Protein AF-A0A5K1DC24-F1 (afdb_monomer)

Nearest PDB structures (foldseek):
  2i44-assembly2_B  TM=8.854E-01  e=3.084E-02  Toxoplasma gondii

Structure (mmCIF, N/CA/C/O backbone):
data_AF-A0A5K1DC24-F1
#
_entry.id   AF-A0A5K1DC24-F1
#
loop_
_atom_site.group_PDB
_atom_site.id
_atom_site.type_symbol
_atom_site.label_atom_id
_atom_site.label_alt_id
_atom_site.label_comp_id
_atom_site.label_asym_id
_atom_site.label_entity_id
_atom_site.label_seq_id
_atom_site.pdbx_PDB_ins_code
_atom_site.Cartn_x
_atom_site.Cartn_y
_atom_site.Cartn_z
_atom_site.occupancy
_atom_site.B_iso_or_equiv
_atom_site.auth_seq_id
_atom_site.auth_comp_id
_atom_site.auth_asym_id
_atom_site.auth_atom_id
_atom_site.pdbx_PDB_model_num
ATOM 1 N N . GLU A 1 1 ? 3.471 -7.390 -0.343 1.00 80.06 1 GLU A N 1
ATOM 2 C CA . GLU A 1 1 ? 3.520 -6.406 -1.454 1.00 80.06 1 GLU A CA 1
ATOM 3 C C . GLU A 1 1 ? 4.620 -6.685 -2.489 1.00 80.06 1 GLU A C 1
ATOM 5 O O . GLU A 1 1 ? 4.276 -6.883 -3.647 1.00 80.06 1 GLU A O 1
ATOM 10 N N . ALA A 1 2 ? 5.908 -6.756 -2.115 1.00 76.06 2 ALA A N 1
ATOM 11 C CA . ALA A 1 2 ? 7.031 -6.859 -3.068 1.00 76.06 2 ALA A CA 1
ATOM 12 C C . ALA A 1 2 ? 7.004 -8.087 -4.004 1.00 76.06 2 ALA A C 1
ATOM 14 O O . ALA A 1 2 ? 7.360 -7.972 -5.175 1.00 76.06 2 ALA A O 1
ATOM 15 N N . GLU A 1 3 ? 6.562 -9.253 -3.526 1.00 80.94 3 GLU A N 1
ATOM 16 C CA . GLU A 1 3 ? 6.438 -10.459 -4.362 1.00 80.94 3 GLU A CA 1
ATOM 17 C C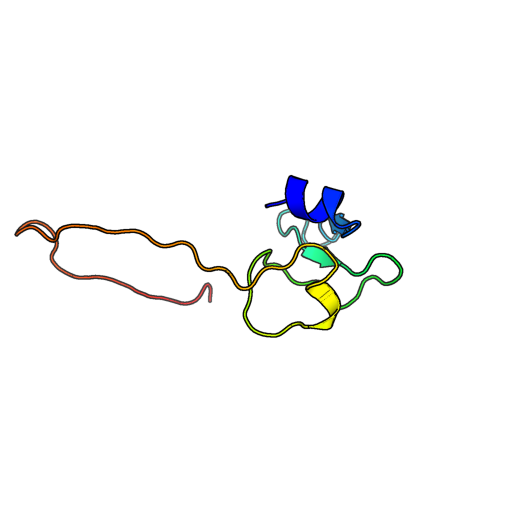 . GLU A 1 3 ? 5.424 -10.280 -5.497 1.00 80.94 3 GLU A C 1
ATOM 19 O O . GLU A 1 3 ? 5.721 -10.623 -6.640 1.00 80.94 3 GLU A O 1
ATOM 24 N N . ARG A 1 4 ? 4.266 -9.668 -5.208 1.00 84.44 4 ARG A N 1
ATOM 25 C CA . ARG A 1 4 ? 3.241 -9.359 -6.216 1.00 84.44 4 ARG A CA 1
ATOM 26 C C . ARG A 1 4 ? 3.798 -8.431 -7.289 1.00 84.44 4 ARG A C 1
ATOM 28 O O . ARG A 1 4 ? 3.610 -8.675 -8.473 1.00 84.44 4 ARG A O 1
ATOM 35 N N . ILE A 1 5 ? 4.518 -7.392 -6.871 1.00 81.31 5 ILE A N 1
ATOM 36 C CA . ILE A 1 5 ? 5.117 -6.418 -7.789 1.00 81.31 5 ILE A CA 1
ATOM 37 C C . ILE A 1 5 ? 6.116 -7.110 -8.725 1.00 81.31 5 ILE A C 1
ATOM 39 O O . ILE A 1 5 ? 6.038 -6.935 -9.939 1.00 81.31 5 ILE A O 1
ATOM 43 N N . LYS A 1 6 ? 6.979 -7.985 -8.189 1.00 80.31 6 LYS A N 1
ATOM 44 C CA . LYS A 1 6 ? 7.917 -8.782 -8.997 1.00 80.31 6 LYS A CA 1
ATOM 45 C C . LYS A 1 6 ? 7.203 -9.720 -9.979 1.00 80.31 6 LYS A C 1
ATOM 47 O O . LYS A 1 6 ? 7.631 -9.829 -11.125 1.00 80.31 6 LYS A O 1
ATOM 52 N N . GLN A 1 7 ? 6.111 -10.370 -9.568 1.00 81.25 7 GLN A N 1
ATOM 53 C CA . GLN A 1 7 ? 5.302 -11.223 -10.454 1.00 81.25 7 GLN A CA 1
ATOM 54 C C . GLN A 1 7 ? 4.652 -10.430 -11.598 1.00 81.25 7 GLN A C 1
ATOM 56 O O . GLN A 1 7 ? 4.575 -10.924 -12.721 1.00 81.25 7 GLN A O 1
ATOM 61 N N . CYS A 1 8 ? 4.258 -9.181 -11.342 1.00 79.69 8 CYS A N 1
ATOM 62 C CA . CYS A 1 8 ? 3.713 -8.255 -12.337 1.00 79.69 8 CYS A CA 1
ATOM 63 C C . CYS A 1 8 ? 4.790 -7.509 -13.148 1.00 79.69 8 CYS A C 1
ATOM 65 O O . CYS A 1 8 ? 4.482 -6.519 -13.800 1.00 79.69 8 CYS A O 1
ATOM 67 N N . ARG A 1 9 ? 6.056 -7.958 -13.126 1.00 79.38 9 ARG A N 1
ATOM 68 C CA . ARG A 1 9 ? 7.195 -7.311 -13.817 1.00 79.38 9 ARG A CA 1
ATOM 69 C C . ARG A 1 9 ? 7.480 -5.869 -13.370 1.00 79.38 9 ARG A C 1
ATOM 71 O O . ARG A 1 9 ? 8.191 -5.147 -14.064 1.00 79.38 9 ARG A O 1
ATOM 78 N N . GLY A 1 10 ? 6.960 -5.450 -12.220 1.00 80.19 10 GLY A N 1
ATOM 79 C CA . GLY A 1 10 ? 7.295 -4.168 -11.613 1.00 80.19 10 GLY A CA 1
ATOM 80 C C . GLY A 1 10 ? 8.666 -4.198 -10.940 1.00 80.19 10 GLY A C 1
ATOM 81 O O . GLY A 1 10 ? 9.148 -5.246 -10.496 1.00 80.19 10 GLY A O 1
ATOM 82 N N . ARG A 1 11 ? 9.300 -3.027 -10.845 1.00 82.81 11 ARG A N 1
ATOM 83 C CA . ARG A 1 11 ? 10.602 -2.851 -10.192 1.00 82.81 11 ARG A CA 1
ATOM 84 C C . ARG A 1 11 ? 10.411 -2.209 -8.823 1.00 82.81 11 ARG A C 1
ATOM 86 O O . ARG A 1 11 ? 9.680 -1.233 -8.695 1.00 82.81 11 ARG A O 1
ATOM 93 N N . VAL A 1 12 ? 11.085 -2.754 -7.808 1.00 84.31 12 VAL A N 1
ATOM 94 C CA . VAL A 1 12 ? 11.087 -2.207 -6.443 1.00 84.31 12 VAL A CA 1
ATOM 95 C C . VAL A 1 12 ? 12.521 -2.060 -5.973 1.00 84.31 12 VAL A C 1
ATOM 97 O O . VAL A 1 12 ? 13.221 -3.064 -5.846 1.00 84.31 12 VAL A O 1
ATOM 100 N N . PHE A 1 13 ? 12.948 -0.826 -5.728 1.00 85.12 13 PHE A N 1
ATOM 101 C CA . PHE A 1 13 ? 14.247 -0.521 -5.131 1.00 85.12 13 PHE A CA 1
ATOM 102 C C . PHE A 1 13 ? 14.230 0.872 -4.493 1.00 85.12 13 PHE A C 1
ATOM 104 O O . PHE A 1 13 ? 13.365 1.697 -4.807 1.00 85.12 13 PHE A O 1
ATOM 111 N N . ALA A 1 14 ? 15.169 1.094 -3.580 1.00 86.12 14 ALA A N 1
ATOM 112 C CA . ALA A 1 14 ? 15.395 2.368 -2.915 1.00 86.12 14 ALA A CA 1
ATOM 113 C C . ALA A 1 14 ? 16.422 3.214 -3.682 1.00 86.12 14 ALA A C 1
ATOM 115 O O . ALA A 1 14 ? 17.280 2.666 -4.378 1.00 86.12 14 ALA A O 1
ATOM 116 N N . LEU A 1 15 ? 16.325 4.540 -3.576 1.00 84.19 15 LEU A N 1
ATOM 117 C CA . LEU A 1 15 ? 17.353 5.442 -4.104 1.00 84.19 15 LEU A CA 1
ATOM 118 C C . LEU A 1 15 ? 18.593 5.372 -3.205 1.00 84.19 15 LEU A C 1
ATOM 120 O O . LEU A 1 15 ? 18.469 5.136 -2.008 1.00 84.19 15 LEU A O 1
ATOM 124 N N . GLU A 1 16 ? 19.782 5.612 -3.761 1.00 83.44 16 GLU A N 1
ATOM 125 C CA . GLU A 1 16 ? 21.025 5.624 -2.967 1.00 83.44 16 GLU A CA 1
ATOM 126 C C . GLU A 1 16 ? 20.999 6.692 -1.861 1.00 83.44 16 GLU A C 1
ATOM 128 O O . GLU A 1 16 ? 21.553 6.481 -0.786 1.00 83.44 16 GLU A O 1
ATOM 133 N N . GLU A 1 17 ? 20.308 7.809 -2.105 1.00 83.25 17 GLU A N 1
ATOM 134 C CA . GLU A 1 17 ? 20.128 8.903 -1.142 1.00 83.25 17 GLU A CA 1
ATOM 135 C C . GLU A 1 17 ? 19.090 8.580 -0.049 1.00 83.25 17 GLU A C 1
ATOM 137 O O . GLU A 1 17 ? 19.153 9.143 1.042 1.0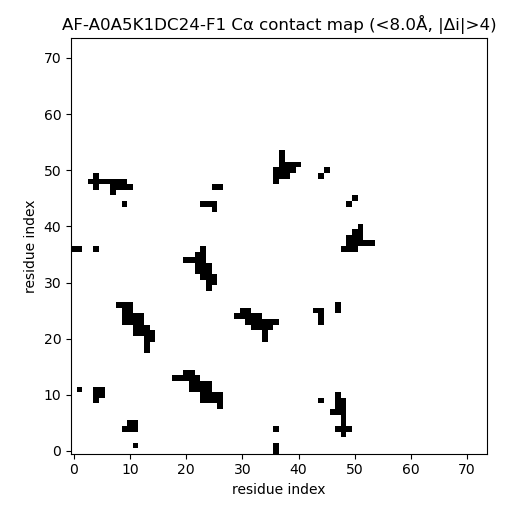0 83.25 17 GLU A O 1
ATOM 142 N N . GLU A 1 18 ? 18.161 7.651 -0.311 1.00 82.56 18 GLU A N 1
ATOM 143 C CA . GLU A 1 18 ? 17.075 7.253 0.600 1.00 82.56 18 GLU A CA 1
ATOM 144 C C . GLU A 1 18 ? 1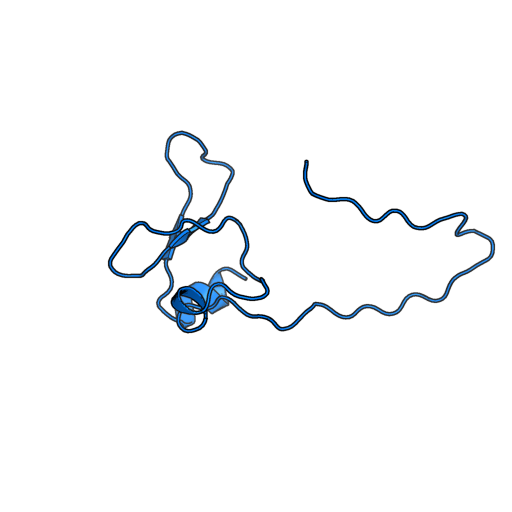6.947 5.718 0.671 1.00 82.56 18 GLU A C 1
ATOM 146 O O . GLU A 1 18 ? 15.956 5.153 0.193 1.00 82.56 18 GLU A O 1
ATOM 151 N N . PRO A 1 19 ? 17.926 5.009 1.264 1.00 82.50 19 PRO A N 1
ATOM 152 C CA . PRO A 1 19 ? 17.991 3.544 1.226 1.00 82.50 19 PRO A CA 1
ATOM 153 C C . PRO A 1 19 ? 16.830 2.853 1.959 1.00 82.50 19 PRO A C 1
ATOM 155 O O . PRO A 1 19 ? 16.503 1.703 1.660 1.00 82.50 19 PRO A O 1
ATOM 158 N N . ASP A 1 20 ? 16.177 3.551 2.889 1.00 83.62 20 ASP A N 1
ATOM 159 C CA . ASP A 1 20 ? 15.058 3.014 3.666 1.00 83.62 20 ASP A CA 1
ATOM 160 C C . ASP A 1 20 ? 13.726 3.047 2.891 1.00 83.62 20 ASP A C 1
ATOM 162 O O . ASP A 1 20 ? 12.802 2.282 3.190 1.00 83.62 20 ASP A O 1
ATOM 166 N N . VAL A 1 21 ? 13.614 3.884 1.850 1.00 84.38 21 VAL A N 1
ATOM 167 C CA . VAL A 1 21 ? 12.356 4.111 1.126 1.00 84.38 21 VAL A CA 1
ATOM 168 C C . VAL A 1 21 ? 12.321 3.289 -0.156 1.00 84.38 21 VAL A C 1
ATOM 170 O O . VAL A 1 21 ? 12.867 3.659 -1.195 1.00 84.38 21 VAL A O 1
ATOM 173 N N . HIS A 1 22 ? 11.610 2.165 -0.106 1.00 84.44 22 HIS A N 1
ATOM 174 C CA . HIS A 1 22 ? 11.401 1.320 -1.277 1.00 84.44 22 HIS A CA 1
ATOM 175 C C . HIS A 1 22 ? 10.305 1.901 -2.167 1.00 84.44 22 HIS A C 1
ATOM 177 O O . HIS A 1 22 ? 9.159 2.055 -1.745 1.00 84.44 22 HIS A O 1
ATOM 183 N N . ARG A 1 23 ? 10.652 2.180 -3.424 1.00 86.12 23 ARG A N 1
ATOM 184 C CA . ARG A 1 23 ? 9.744 2.782 -4.402 1.00 86.12 23 ARG A CA 1
ATOM 185 C C . ARG A 1 23 ? 9.421 1.802 -5.521 1.00 86.12 23 ARG A C 1
ATOM 187 O O . ARG A 1 23 ? 10.236 0.944 -5.862 1.00 86.12 23 ARG A O 1
ATOM 194 N N . LEU A 1 24 ? 8.218 1.930 -6.070 1.00 85.44 24 LEU A N 1
ATOM 195 C CA . LEU A 1 24 ? 7.741 1.210 -7.240 1.00 85.44 24 LEU A CA 1
ATOM 196 C C . LEU A 1 24 ? 8.034 2.039 -8.492 1.00 85.44 24 LEU A C 1
ATOM 198 O O . LEU A 1 24 ? 7.692 3.223 -8.574 1.00 85.44 24 LEU A O 1
ATOM 202 N N . TRP A 1 25 ? 8.665 1.391 -9.462 1.00 84.62 25 TRP A N 1
ATOM 203 C CA . TRP A 1 25 ? 9.136 2.001 -10.699 1.00 84.62 25 TRP A CA 1
ATOM 204 C C . TRP A 1 25 ? 8.558 1.276 -11.911 1.00 84.62 25 TRP A C 1
ATOM 206 O O . TRP A 1 25 ? 8.260 0.075 -11.840 1.00 84.62 25 TRP A O 1
ATOM 216 N N . LEU A 1 26 ? 8.437 1.996 -13.030 1.00 81.38 26 LEU A N 1
ATOM 217 C CA . LEU A 1 26 ? 8.164 1.378 -14.322 1.00 81.38 26 LEU A CA 1
ATOM 218 C C . LEU A 1 26 ? 9.301 0.406 -14.700 1.00 81.38 26 LEU A C 1
ATOM 220 O O . LEU A 1 26 ? 10.434 0.547 -14.228 1.00 81.38 26 LEU A O 1
ATOM 224 N N . PRO A 1 27 ? 9.026 -0.603 -15.545 1.00 76.25 27 PRO A N 1
ATOM 225 C CA . PRO A 1 27 ? 10.051 -1.552 -15.973 1.00 76.25 27 PRO A CA 1
ATOM 226 C C . PRO A 1 27 ?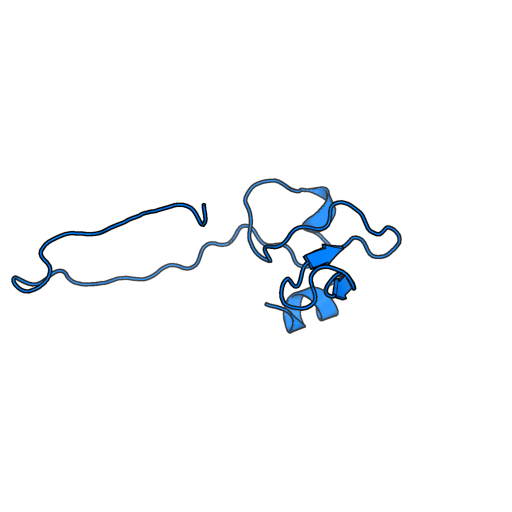 11.215 -0.853 -16.681 1.00 76.25 27 PRO A C 1
ATOM 228 O O . PRO A 1 27 ? 12.376 -1.086 -16.338 1.00 76.25 27 PRO A O 1
ATOM 231 N N . ASP A 1 28 ? 10.880 0.051 -17.603 1.00 79.62 28 ASP A N 1
ATOM 232 C CA . ASP A 1 28 ? 11.830 0.678 -18.525 1.00 79.62 28 ASP A CA 1
ATOM 233 C C . ASP A 1 28 ? 12.317 2.055 -18.050 1.00 79.62 28 ASP A C 1
ATOM 235 O O . ASP A 1 28 ? 13.377 2.514 -18.468 1.00 79.62 28 ASP A O 1
ATOM 239 N N . GLU A 1 29 ? 11.590 2.698 -17.133 1.00 76.94 29 GLU A N 1
ATOM 240 C CA . GLU A 1 29 ? 11.900 4.046 -16.654 1.00 76.94 29 GLU A CA 1
ATOM 241 C C . GLU A 1 29 ? 11.885 4.131 -15.126 1.00 76.94 29 GLU A C 1
ATOM 243 O O . GLU A 1 29 ? 11.028 3.569 -14.445 1.00 76.94 29 GLU A O 1
ATOM 248 N N . ASN A 1 30 ? 12.808 4.915 -14.567 1.00 78.75 30 ASN A N 1
ATOM 249 C CA . ASN A 1 30 ? 12.813 5.250 -13.142 1.00 78.75 30 ASN A CA 1
ATOM 250 C C . ASN A 1 30 ? 11.832 6.412 -12.869 1.00 78.75 30 ASN A C 1
ATOM 252 O O . ASN A 1 30 ? 12.201 7.446 -12.323 1.00 78.75 30 ASN A O 1
ATOM 256 N N . CYS A 1 31 ? 10.578 6.241 -13.286 1.00 73.06 31 CYS A N 1
ATOM 257 C CA . CYS A 1 31 ? 9.463 7.168 -13.097 1.00 73.06 31 CYS A CA 1
ATOM 258 C C . CYS A 1 31 ? 8.192 6.340 -12.819 1.00 73.06 31 CYS A C 1
ATOM 260 O O . CYS A 1 31 ? 8.086 5.229 -13.345 1.00 73.06 31 CYS A O 1
ATOM 262 N N . PRO A 1 32 ? 7.232 6.789 -11.985 1.00 78.25 32 PRO A N 1
ATOM 263 C CA . PRO A 1 32 ? 7.235 7.989 -11.139 1.00 78.25 32 PRO A CA 1
ATOM 264 C C . PRO A 1 32 ? 7.955 7.826 -9.787 1.00 78.25 32 PRO A C 1
ATOM 266 O O . PRO A 1 32 ? 8.255 8.829 -9.152 1.00 78.25 32 PRO A O 1
ATOM 269 N N . GLY A 1 33 ? 8.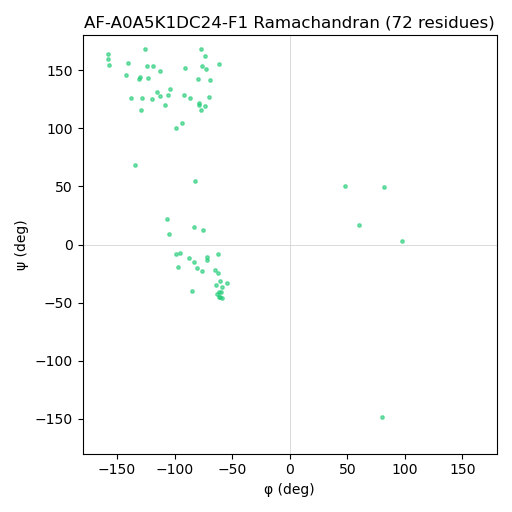255 6.601 -9.337 1.00 82.00 33 GLY A N 1
ATOM 270 C CA . GLY A 1 33 ? 8.925 6.375 -8.045 1.00 82.00 33 GLY A CA 1
ATOM 271 C C . GLY A 1 33 ? 7.987 6.409 -6.844 1.00 82.00 33 GLY A C 1
ATOM 272 O O . GLY A 1 33 ? 8.248 7.087 -5.846 1.00 82.00 33 GLY A O 1
ATOM 273 N N . LEU A 1 34 ? 6.888 5.660 -6.937 1.00 84.38 34 LEU A N 1
ATOM 274 C CA . LEU A 1 34 ? 5.835 5.650 -5.927 1.00 84.38 34 LEU A CA 1
ATOM 275 C C . LEU A 1 34 ? 6.288 4.887 -4.674 1.00 84.38 34 LEU A C 1
ATOM 277 O O . LEU A 1 34 ? 6.543 3.689 -4.735 1.00 84.38 34 LEU A O 1
ATOM 281 N N . ALA A 1 35 ? 6.333 5.550 -3.518 1.00 85.56 35 ALA A N 1
ATOM 282 C CA . ALA A 1 35 ? 6.714 4.941 -2.233 1.00 85.56 35 ALA A CA 1
ATOM 283 C C . ALA A 1 35 ? 5.614 4.051 -1.606 1.00 85.56 35 ALA A C 1
ATOM 285 O O . ALA 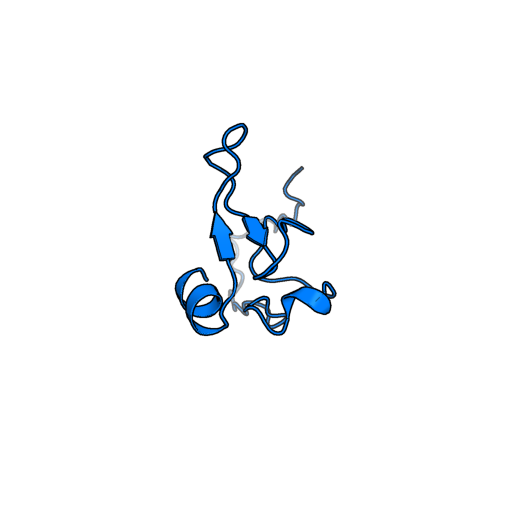A 1 35 ? 5.691 3.668 -0.442 1.00 85.56 35 ALA A O 1
ATOM 286 N N . MET A 1 36 ? 4.570 3.715 -2.370 1.00 84.12 36 MET A N 1
ATOM 287 C CA . MET A 1 36 ? 3.434 2.905 -1.935 1.00 84.12 36 MET A CA 1
ATOM 288 C C . MET A 1 36 ? 3.161 1.777 -2.933 1.00 84.12 36 MET A C 1
ATOM 290 O O . MET A 1 36 ? 3.269 1.945 -4.144 1.00 84.12 36 MET A O 1
ATOM 294 N N . ALA A 1 37 ? 2.744 0.618 -2.421 1.00 83.94 37 ALA A N 1
ATOM 295 C CA . ALA A 1 37 ? 2.352 -0.534 -3.240 1.00 83.94 37 ALA A CA 1
ATOM 296 C C . ALA A 1 37 ? 0.838 -0.620 -3.499 1.00 83.94 37 ALA A C 1
ATOM 298 O O . ALA A 1 37 ? 0.381 -1.477 -4.267 1.00 83.94 37 ALA A O 1
ATOM 299 N N . ARG A 1 38 ? 0.053 0.244 -2.842 1.00 86.81 38 ARG A N 1
ATOM 300 C CA . ARG A 1 38 ? -1.399 0.354 -3.001 1.00 86.81 38 ARG A CA 1
ATOM 301 C C . ARG A 1 38 ? -1.793 1.825 -3.036 1.00 86.81 38 ARG A C 1
ATOM 303 O O . ARG A 1 38 ? -1.444 2.559 -2.120 1.00 86.81 38 ARG A O 1
ATOM 310 N N . ALA A 1 39 ? -2.519 2.231 -4.072 1.00 85.88 39 ALA A N 1
ATOM 311 C CA . ALA A 1 39 ? -3.003 3.598 -4.233 1.00 85.88 39 ALA A CA 1
ATOM 312 C C . ALA A 1 39 ? -4.231 3.641 -5.154 1.00 85.88 39 ALA A C 1
ATOM 314 O O . ALA A 1 39 ? -4.434 2.770 -6.016 1.00 85.88 39 ALA A O 1
ATOM 315 N N . PHE A 1 40 ? -5.060 4.668 -4.975 1.00 83.62 40 PHE A N 1
ATOM 316 C CA . PHE A 1 40 ? -6.042 5.068 -5.980 1.00 83.62 40 PHE A CA 1
ATOM 317 C C . PHE A 1 40 ? -5.340 5.898 -7.060 1.00 83.62 40 PHE A C 1
ATOM 319 O O . PHE A 1 40 ? -4.463 6.691 -6.744 1.00 83.62 40 PHE A O 1
ATOM 326 N N . GLY A 1 41 ? -5.726 5.732 -8.326 1.00 80.12 41 GLY A N 1
ATOM 327 C CA . GLY A 1 41 ? -5.022 6.380 -9.436 1.00 80.12 41 GLY A CA 1
ATOM 328 C C . GLY A 1 41 ? -3.738 5.646 -9.832 1.00 80.12 41 GLY A C 1
ATOM 329 O O . GLY A 1 41 ? -3.706 4.416 -9.769 1.00 80.12 41 GLY A O 1
ATOM 330 N N . ASP A 1 42 ? -2.733 6.396 -10.300 1.00 80.06 42 ASP A N 1
ATOM 331 C CA . ASP A 1 42 ? -1.451 5.885 -10.816 1.00 80.06 42 ASP A CA 1
ATOM 332 C C . ASP A 1 42 ? -1.628 4.738 -11.822 1.00 80.06 42 ASP A C 1
ATOM 334 O O . ASP A 1 42 ? -1.027 3.667 -11.722 1.00 80.06 42 ASP A O 1
ATOM 338 N N . PHE A 1 43 ? -2.501 4.973 -12.809 1.00 76.62 43 PHE A N 1
ATOM 339 C CA . PHE A 1 43 ? -2.918 3.976 -13.799 1.00 76.62 43 PHE A CA 1
ATOM 340 C C . PHE A 1 43 ? -1.738 3.329 -14.533 1.00 76.62 43 PHE A C 1
ATOM 342 O O . PHE A 1 43 ? -1.782 2.135 -14.803 1.00 76.62 43 PHE A O 1
ATOM 349 N N . CYS A 1 44 ? -0.654 4.077 -14.761 1.00 74.12 44 CYS A N 1
ATOM 350 C CA . CYS A 1 44 ? 0.563 3.577 -15.400 1.00 74.12 44 CYS A CA 1
ATOM 351 C C . CYS A 1 44 ? 1.259 2.461 -14.602 1.00 74.12 44 CYS A C 1
ATOM 353 O O . CYS A 1 44 ? 1.987 1.668 -15.184 1.00 74.12 44 CYS A O 1
ATOM 355 N N . LEU A 1 45 ? 1.053 2.392 -13.282 1.00 78.25 45 LEU A N 1
ATOM 356 C CA . LEU A 1 45 ? 1.676 1.403 -12.397 1.00 78.25 45 LEU A CA 1
ATOM 357 C C . LEU A 1 45 ? 0.760 0.217 -12.064 1.00 78.25 45 LEU A C 1
ATOM 359 O O . LEU A 1 45 ? 1.221 -0.760 -11.465 1.00 78.25 45 LEU A O 1
ATOM 363 N N . LYS A 1 46 ? -0.526 0.272 -12.445 1.00 80.31 46 LYS A N 1
ATOM 364 C CA . LYS A 1 46 ? -1.513 -0.780 -12.137 1.00 80.31 46 LYS A CA 1
ATOM 365 C C . LYS A 1 46 ? -1.122 -2.134 -12.717 1.00 80.31 46 LYS A C 1
ATOM 367 O O . LYS A 1 46 ? -1.205 -3.144 -12.019 1.00 80.31 46 LYS A O 1
ATOM 372 N N . ASP A 1 47 ? -0.606 -2.133 -13.940 1.00 79.19 47 ASP A N 1
ATOM 373 C CA . ASP A 1 47 ? -0.161 -3.351 -14.623 1.00 79.19 47 ASP A CA 1
ATOM 374 C C . ASP A 1 47 ? 1.140 -3.922 -14.034 1.00 79.19 47 ASP A C 1
ATOM 376 O O . ASP A 1 47 ? 1.469 -5.086 -14.253 1.00 79.19 47 ASP A O 1
ATOM 380 N N . PHE A 1 48 ? 1.840 -3.134 -13.210 1.00 80.25 48 PHE A N 1
ATOM 381 C CA . PHE A 1 48 ? 3.122 -3.477 -12.594 1.00 80.25 48 PHE A CA 1
ATOM 382 C C . PHE A 1 48 ? 3.005 -3.790 -11.098 1.00 80.25 48 PHE A C 1
ATOM 384 O O . PHE A 1 48 ? 3.986 -3.742 -10.361 1.00 80.25 48 PHE A O 1
ATOM 391 N N . GLY A 1 49 ? 1.807 -4.153 -10.630 1.00 79.81 49 GLY A N 1
ATOM 392 C CA . GLY A 1 49 ? 1.585 -4.671 -9.276 1.00 79.81 49 GLY A CA 1
ATOM 393 C C . GLY A 1 49 ? 1.110 -3.641 -8.249 1.00 79.81 49 GLY A C 1
ATOM 394 O O . GLY A 1 49 ? 0.895 -4.016 -7.085 1.00 79.81 49 GLY A O 1
ATOM 395 N N . LEU A 1 50 ? 0.882 -2.388 -8.664 1.00 85.31 50 LEU A N 1
ATOM 396 C CA . LEU A 1 50 ? 0.104 -1.423 -7.889 1.00 85.31 50 LEU A CA 1
ATOM 397 C C . LEU A 1 50 ? -1.367 -1.845 -7.894 1.00 85.31 50 LEU A C 1
ATOM 399 O O . LEU A 1 50 ? -1.979 -2.013 -8.942 1.00 85.31 50 LEU A O 1
ATOM 403 N N . ILE A 1 51 ? -1.976 -1.964 -6.720 1.00 87.44 51 ILE A N 1
ATOM 404 C CA . ILE A 1 51 ? -3.393 -2.336 -6.606 1.00 87.44 51 ILE A CA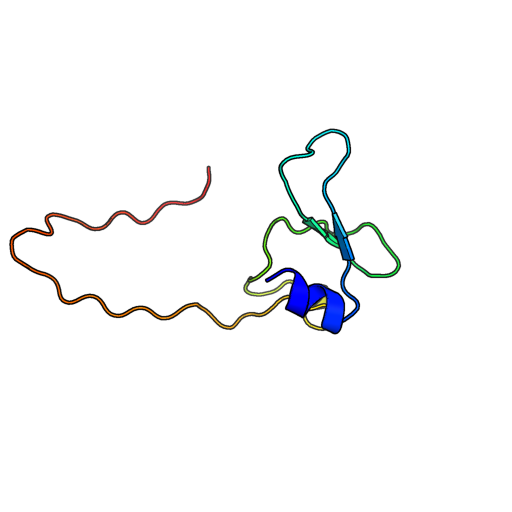 1
ATOM 405 C C . ILE A 1 51 ? -4.192 -1.224 -5.932 1.00 87.44 51 ILE A C 1
ATOM 407 O O . ILE A 1 51 ? -3.653 -0.415 -5.186 1.00 87.44 51 ILE A O 1
ATOM 411 N N . SER A 1 52 ? -5.487 -1.152 -6.226 1.00 87.56 52 SER A N 1
ATOM 412 C CA . SER A 1 52 ? -6.450 -0.264 -5.542 1.00 87.56 52 SER A CA 1
ATOM 413 C C . SER A 1 52 ? -7.348 -1.030 -4.574 1.00 87.56 52 SER A C 1
ATOM 415 O O . SER A 1 52 ? -8.326 -0.480 -4.081 1.00 87.56 52 SER A O 1
ATOM 417 N N . VAL A 1 53 ? -7.045 -2.306 -4.322 1.00 88.12 53 VAL A N 1
ATOM 418 C CA . VAL A 1 53 ? -7.788 -3.109 -3.351 1.00 88.12 53 VAL A CA 1
ATOM 419 C C . VAL A 1 53 ? -7.333 -2.689 -1.949 1.00 88.12 53 VAL A C 1
ATOM 421 O O . VAL A 1 53 ? -6.148 -2.852 -1.638 1.00 88.12 53 VAL A O 1
ATOM 424 N N . PRO A 1 54 ? -8.223 -2.115 -1.119 1.00 87.81 54 PRO A N 1
ATOM 425 C CA . PRO A 1 54 ? -7.877 -1.714 0.236 1.00 87.81 54 PRO A CA 1
ATOM 426 C C . PRO A 1 54 ? -7.748 -2.936 1.145 1.00 87.81 54 PRO A C 1
ATOM 428 O O . PRO A 1 54 ? -8.271 -4.013 0.853 1.00 87.81 54 PRO A O 1
ATOM 431 N N . GLU A 1 55 ? -7.090 -2.752 2.285 1.00 87.31 55 GLU A N 1
ATOM 432 C CA . GLU A 1 55 ? -7.133 -3.740 3.358 1.00 87.31 55 GLU A CA 1
ATOM 433 C C . GLU A 1 55 ? -8.343 -3.474 4.249 1.00 87.31 55 GLU A C 1
ATOM 435 O O . GLU A 1 55 ? -8.549 -2.350 4.707 1.00 87.31 55 GLU A O 1
ATOM 440 N N . ILE A 1 56 ? -9.172 -4.498 4.449 1.00 91.12 56 ILE A N 1
ATOM 441 C CA . ILE A 1 56 ? -10.425 -4.378 5.192 1.00 91.12 56 ILE A CA 1
ATOM 442 C C . ILE A 1 56 ? -10.257 -5.088 6.527 1.00 91.12 56 ILE A C 1
ATOM 444 O O . ILE A 1 56 ? -10.037 -6.297 6.574 1.00 91.12 56 ILE A O 1
ATOM 448 N N . PHE A 1 57 ? -10.423 -4.338 7.612 1.00 91.00 57 PHE A N 1
ATOM 449 C CA . PHE A 1 57 ? -10.381 -4.865 8.969 1.00 91.00 57 PHE A CA 1
ATOM 450 C C . PHE A 1 57 ? -11.681 -4.544 9.696 1.00 91.00 57 PHE A C 1
ATOM 452 O O . PHE A 1 57 ? -12.243 -3.461 9.544 1.00 91.00 57 PHE A O 1
ATOM 459 N N . TYR A 1 58 ? -12.130 -5.477 10.531 1.00 93.31 58 TYR A N 1
ATOM 460 C CA . TYR A 1 58 ? -13.252 -5.266 11.435 1.00 93.31 58 TYR A CA 1
ATOM 461 C C . TYR A 1 58 ? -12.751 -5.275 12.875 1.00 93.31 58 TYR A C 1
ATOM 463 O O . TYR A 1 58 ? -12.090 -6.219 13.308 1.00 93.31 58 TYR A O 1
ATOM 471 N N . ARG A 1 59 ? -13.099 -4.238 13.637 1.00 91.12 59 ARG A N 1
ATOM 472 C CA . ARG A 1 59 ? -12.829 -4.162 15.073 1.00 91.12 59 ARG A CA 1
ATOM 473 C C . ARG A 1 59 ? -14.120 -3.833 15.800 1.00 91.12 59 ARG A C 1
ATOM 475 O O . ARG A 1 59 ? -14.766 -2.830 15.508 1.00 91.12 59 ARG A O 1
ATOM 482 N N . ARG A 1 60 ? -14.477 -4.665 16.778 1.00 94.62 60 ARG A N 1
ATOM 483 C CA . ARG A 1 60 ? -15.570 -4.359 17.700 1.00 94.62 60 ARG A CA 1
ATOM 484 C C . ARG A 1 60 ? -15.068 -3.372 18.746 1.00 94.62 60 ARG A C 1
ATOM 486 O O . ARG A 1 60 ? -14.146 -3.702 19.487 1.00 94.62 60 ARG A O 1
ATOM 493 N N . LEU A 1 61 ? -15.694 -2.202 18.806 1.00 94.06 61 LEU A N 1
ATOM 494 C CA . LEU A 1 61 ? -15.389 -1.196 19.818 1.00 94.06 61 LEU A CA 1
ATOM 495 C C . LEU A 1 61 ? -15.840 -1.673 21.200 1.00 94.06 61 LEU A C 1
ATOM 497 O O . LEU A 1 61 ? -16.884 -2.313 21.355 1.00 94.06 61 LEU A O 1
ATOM 501 N N . THR A 1 62 ? -15.031 -1.362 22.201 1.00 95.81 62 THR A N 1
ATOM 502 C CA . THR A 1 62 ? -15.279 -1.646 23.611 1.00 95.81 62 THR A CA 1
ATOM 503 C C . THR A 1 62 ? -15.178 -0.356 24.416 1.00 95.81 62 THR A C 1
ATOM 505 O O . THR A 1 62 ? -14.644 0.639 23.941 1.00 95.81 62 THR A O 1
ATOM 508 N N . HIS A 1 63 ? -15.612 -0.373 25.676 1.00 93.62 63 HIS A N 1
ATOM 509 C CA . HIS A 1 63 ? -15.456 0.779 26.575 1.00 93.62 63 HIS A CA 1
ATOM 510 C C . HIS A 1 63 ? -13.993 1.175 26.854 1.00 93.62 63 HIS A C 1
ATOM 512 O O . HIS A 1 63 ? -13.764 2.196 27.490 1.00 93.62 63 HIS A O 1
ATOM 518 N N . LYS A 1 64 ? -13.012 0.369 26.421 1.00 95.19 64 LYS A N 1
ATOM 519 C CA . LYS A 1 64 ? -11.579 0.684 26.523 1.00 95.19 64 LYS A CA 1
ATOM 520 C C . LYS A 1 64 ? -11.053 1.484 25.326 1.00 95.19 64 LYS A C 1
ATOM 522 O O . LYS A 1 64 ? -9.919 1.942 25.371 1.00 95.19 64 LYS A O 1
ATOM 527 N N . ASP A 1 65 ? -11.830 1.594 24.251 1.00 93.31 65 ASP A N 1
ATOM 528 C CA . ASP A 1 65 ? -11.456 2.342 23.055 1.00 93.31 65 ASP A CA 1
ATOM 529 C C . ASP A 1 65 ? -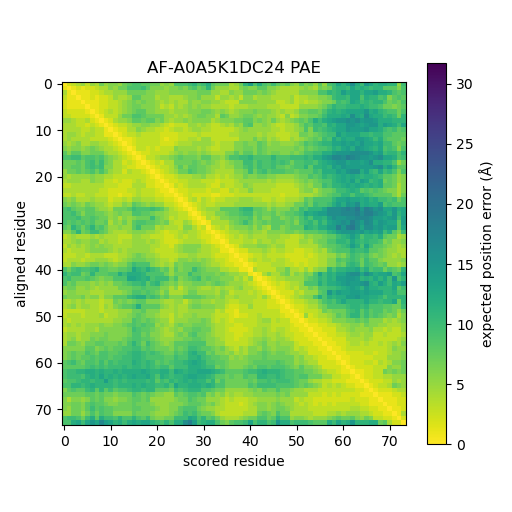12.010 3.773 23.180 1.00 93.31 65 ASP A C 1
ATOM 531 O O . ASP A 1 65 ? -13.213 3.983 23.043 1.00 93.31 65 ASP A O 1
ATOM 535 N N . GLU A 1 66 ? -11.151 4.752 23.481 1.00 92.69 66 GLU A N 1
ATOM 536 C CA . GLU A 1 66 ? -11.584 6.137 23.750 1.00 92.69 66 GLU A CA 1
ATOM 537 C C . GLU A 1 66 ? -11.754 6.980 22.476 1.00 92.69 66 GLU A C 1
ATOM 539 O O . GLU A 1 66 ? -12.705 7.752 22.364 1.00 92.69 66 GLU A O 1
ATOM 544 N N . PHE A 1 67 ? -10.856 6.833 21.497 1.00 93.56 67 PHE A N 1
ATOM 545 C CA . PHE A 1 67 ? -10.921 7.533 20.212 1.00 93.56 67 PHE A CA 1
ATOM 546 C C . PHE A 1 67 ? -10.120 6.798 19.127 1.00 93.56 67 PHE A C 1
ATOM 548 O O . PHE A 1 67 ? -9.291 5.933 19.411 1.00 93.56 67 PHE A O 1
ATOM 555 N N . VAL A 1 68 ? -10.376 7.150 17.866 1.00 93.25 68 VAL A N 1
ATOM 556 C CA . VAL A 1 68 ? -9.653 6.644 16.691 1.00 93.25 68 VAL A CA 1
ATOM 557 C C . VAL A 1 68 ? -8.922 7.810 16.041 1.00 93.25 68 VAL A C 1
ATOM 559 O O . VAL A 1 68 ? -9.527 8.851 15.793 1.00 93.25 68 VAL A O 1
ATOM 562 N N . VAL A 1 69 ? -7.633 7.629 15.752 1.00 94.25 69 VAL A N 1
ATOM 563 C CA . VAL A 1 69 ? -6.823 8.614 15.026 1.00 94.25 69 VAL A CA 1
ATOM 564 C C . VAL A 1 69 ? -6.586 8.114 13.610 1.00 94.25 69 VAL A C 1
ATOM 566 O O . VAL A 1 69 ? -6.135 6.987 13.412 1.00 94.25 69 VAL A O 1
ATOM 569 N N . LEU A 1 70 ? -6.876 8.973 12.637 1.00 93.81 70 LEU A N 1
ATOM 570 C CA . LEU A 1 70 ? -6.500 8.803 11.241 1.00 93.81 70 LEU A CA 1
ATOM 571 C C . LEU A 1 70 ? -5.610 9.991 10.868 1.00 93.81 70 LEU A C 1
ATOM 573 O O . LEU A 1 70 ? -6.015 11.136 11.063 1.00 93.81 70 LEU A O 1
ATOM 577 N N . ALA A 1 71 ? -4.411 9.720 10.366 1.00 92.88 71 ALA A N 1
ATOM 578 C CA . ALA A 1 71 ? -3.435 10.737 9.990 1.00 92.88 71 ALA A CA 1
ATOM 579 C C . ALA A 1 71 ? -2.722 10.337 8.692 1.00 92.88 71 ALA A C 1
ATOM 581 O O . ALA A 1 71 ? -2.676 9.153 8.349 1.00 92.88 71 ALA A O 1
ATOM 582 N N . THR A 1 72 ? -2.193 11.332 7.981 1.00 90.19 72 THR A N 1
ATOM 583 C CA . THR A 1 72 ? -1.222 11.141 6.897 1.00 90.19 72 THR A CA 1
ATOM 584 C C . THR A 1 72 ? 0.163 10.852 7.481 1.00 90.19 72 THR A C 1
ATOM 586 O O . THR A 1 72 ? 0.384 10.977 8.685 1.00 90.19 72 THR A O 1
ATOM 589 N N . ASP A 1 73 ? 1.088 10.419 6.632 1.00 84.75 73 ASP A N 1
ATOM 590 C CA . ASP A 1 73 ? 2.485 10.130 6.964 1.00 84.75 73 ASP A CA 1
ATOM 591 C C . ASP A 1 73 ? 3.345 11.380 7.237 1.00 84.75 73 ASP A C 1
ATOM 593 O O . ASP A 1 73 ? 4.441 11.246 7.783 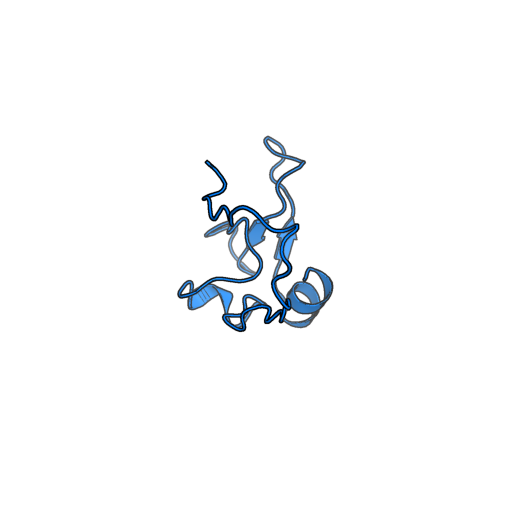1.00 84.75 73 ASP A O 1
ATOM 597 N N . GLY A 1 74 ? 2.840 12.582 6.939 1.00 71.00 74 GLY A N 1
ATOM 598 C CA . GLY A 1 74 ? 3.479 13.871 7.226 1.00 71.00 74 GLY A CA 1
ATOM 599 C C . GLY A 1 74 ? 2.543 15.052 7.032 1.00 71.00 74 GLY A C 1
ATOM 600 O O . GLY A 1 74 ? 1.503 14.877 6.348 1.00 71.00 74 GLY A O 1
#

Sequence (74 aa):
EAERIKQCRGRVFALEEEPDVHRLWLPDENCPGLAMARAFGDFCLKDFGLISVPEIFYRRLTHKDEFVVLATDG

Solvent-accessible surface area (backbone atoms only — not comparable to full-atom values): 4859 Å² total; per-residue (Å²): 109,70,68,54,16,50,75,36,60,21,38,76,53,45,48,92,92,41,70,87,53,53,17,40,26,43,75,91,42,95,45,90,51,41,75,58,62,59,49,83,72,65,69,89,41,41,74,28,41,35,36,69,76,78,88,86,83,88,78,88,84,50,96,86,63,89,80,86,89,86,81,75,100,118

InterPro domains:
  IPR001932 PPM-type phosphatase-like domain [PF00481] (1-74)
  IPR001932 PPM-type phosphatase-like domain [PS51746] (1-74)
  IPR015655 Protein phosphatase 2C [PTHR47992] (1-74)
  IPR036457 PPM-type phosphatase-like domain superfamily [G3DSA:3.60.40.10] (1-74)
  IPR036457 PPM-type phosphatase-like domain superfamily [SSF81606] (1-74)

Mean predicted aligned error: 6.4 Å

pLDDT: mean 84.58, std 5.8, range [71.0, 95.81]

Radius of gyration: 15.99 Å; Cα contacts (8 Å, |Δi|>4): 89; chains: 1; bounding box: 37×25×45 Å

Secondary structure (DSSP, 8-state):
-HHHHHHTT-EEEEETTEEEEEEEE-SSS--EEES-SB-S--HHHHTTT-B-----------TT----------

Foldseek 3Di:
DVVQLVVLLWDWADDPVGRPQIFIADNVDRPDGHSDQEDDDPVVCCSRRHYPDDDDDDDDDDPVQDDDDDDDPD

Organism: NCBI:txid210225